Protein AF-A0A969U843-F1 (afdb_monomer_lite)

Foldseek 3Di:
DDDDDDDDDDPDDDPDPDPDDPAQCWAAKDQQCAPQCVVSHRWMWTFGQVQCWIWIWDDDPPDIDTPDIGRNVFGWHYWDQDPNRWIWTWGDDDPIDTDTDGDDPDD

Sequence (107 aa):
MPGRHRSSRRPRSARATTSGAPTVAPAGFIIYSGNLFPYFKGHGFIGGLASQALIRIQFDGTTAREAERYSMGRRIREVEQGPDGAIWVLEDGGGARLLKLTPVPPL

Structure (mmCIF, N/CA/C/O backbone):
data_AF-A0A969U843-F1
#
_entry.id   AF-A0A969U843-F1
#
loop_
_atom_site.group_PDB
_atom_site.id
_atom_site.type_symbol
_atom_site.label_atom_id
_atom_site.label_alt_id
_atom_site.label_comp_id
_atom_site.label_asym_id
_atom_site.label_entity_id
_atom_site.label_seq_id
_atom_site.pdbx_PDB_ins_code
_atom_site.Cartn_x
_atom_site.Cartn_y
_atom_site.Cartn_z
_atom_site.occupancy
_atom_site.B_iso_or_equiv
_atom_site.auth_seq_id
_atom_site.auth_comp_id
_atom_site.auth_asym_id
_atom_site.auth_atom_id
_atom_site.pdbx_PDB_model_num
ATOM 1 N N . MET A 1 1 ? 69.197 -2.796 20.519 1.00 40.41 1 MET A N 1
ATOM 2 C CA . MET A 1 1 ? 68.384 -1.785 19.806 1.00 40.41 1 MET A CA 1
ATOM 3 C C . MET A 1 1 ? 66.906 -2.026 20.115 1.00 40.41 1 MET A C 1
ATOM 5 O O . MET A 1 1 ? 66.397 -3.021 19.619 1.00 40.41 1 MET A O 1
ATOM 9 N N . PRO A 1 2 ? 66.202 -1.217 20.931 1.00 38.38 2 PRO A N 1
ATOM 10 C CA . PRO A 1 2 ? 64.755 -1.356 21.075 1.00 38.38 2 PRO A CA 1
ATOM 11 C C . PRO A 1 2 ? 64.027 -0.405 20.110 1.00 38.38 2 PRO A C 1
ATOM 13 O O . PRO A 1 2 ? 64.244 0.809 20.121 1.00 38.38 2 PRO A O 1
ATOM 16 N N . GLY A 1 3 ? 63.184 -0.972 19.244 1.00 40.72 3 GLY A N 1
ATOM 17 C CA . GLY A 1 3 ? 62.376 -0.245 18.266 1.00 40.72 3 GLY A CA 1
ATOM 18 C C . GLY A 1 3 ? 61.234 0.533 18.925 1.00 40.72 3 GLY A C 1
ATOM 19 O O . GLY A 1 3 ? 60.465 -0.008 19.715 1.00 40.72 3 GLY A O 1
ATOM 20 N N . ARG A 1 4 ? 61.116 1.822 18.595 1.00 50.91 4 ARG A N 1
ATOM 21 C CA . ARG A 1 4 ? 60.009 2.685 19.028 1.00 50.91 4 ARG A CA 1
ATOM 22 C C . ARG A 1 4 ? 58.775 2.414 18.162 1.00 50.91 4 ARG A C 1
ATOM 24 O O . ARG A 1 4 ? 58.766 2.774 16.988 1.00 50.91 4 ARG A O 1
ATOM 31 N N . HIS A 1 5 ? 57.712 1.860 18.742 1.00 49.25 5 HIS A N 1
ATOM 32 C CA . HIS A 1 5 ? 56.392 1.851 18.109 1.00 49.25 5 HIS A CA 1
ATOM 33 C C . HIS A 1 5 ? 55.820 3.279 18.088 1.00 49.25 5 HIS A C 1
ATOM 35 O O . HIS A 1 5 ? 55.468 3.839 19.125 1.00 49.25 5 HIS A O 1
ATOM 41 N N . ARG A 1 6 ? 55.733 3.896 16.903 1.00 53.28 6 ARG A N 1
ATOM 42 C CA . ARG A 1 6 ? 54.970 5.138 16.706 1.00 53.28 6 ARG A CA 1
ATOM 43 C C . ARG A 1 6 ? 53.487 4.788 16.611 1.00 53.28 6 ARG A C 1
ATOM 45 O O . ARG A 1 6 ? 53.049 4.207 15.625 1.00 53.28 6 ARG A O 1
ATOM 52 N N . SER A 1 7 ? 52.718 5.159 17.630 1.00 43.81 7 SER A N 1
ATOM 53 C CA . SER A 1 7 ? 51.256 5.101 17.588 1.00 43.81 7 SER A CA 1
ATOM 54 C C . SER A 1 7 ? 50.732 6.191 16.646 1.00 43.81 7 SER A C 1
ATOM 56 O O . SER A 1 7 ? 50.852 7.383 16.933 1.00 43.81 7 SER A O 1
ATOM 58 N N . SER A 1 8 ? 50.195 5.798 15.488 1.00 41.84 8 SER A N 1
ATOM 59 C CA . SER A 1 8 ? 49.513 6.711 14.571 1.00 41.84 8 SER A CA 1
ATOM 60 C C . SER A 1 8 ? 48.091 6.959 15.077 1.00 41.84 8 SER A C 1
ATOM 62 O O . SER A 1 8 ? 47.212 6.101 14.971 1.00 41.84 8 SER A O 1
ATOM 64 N N . ARG A 1 9 ? 47.847 8.144 15.631 1.00 48.50 9 ARG A N 1
ATOM 65 C CA . ARG A 1 9 ? 46.513 8.582 16.040 1.00 48.50 9 ARG A CA 1
ATOM 66 C C . ARG A 1 9 ? 45.691 8.890 14.782 1.00 48.50 9 ARG A C 1
ATOM 68 O O . ARG A 1 9 ? 45.934 9.893 14.119 1.00 48.50 9 ARG A O 1
ATOM 75 N N . ARG A 1 10 ? 44.746 8.010 14.432 1.00 50.69 10 ARG A N 1
ATOM 76 C CA . ARG A 1 10 ? 43.786 8.248 13.338 1.00 50.69 10 ARG A CA 1
ATOM 77 C C . ARG A 1 10 ? 42.976 9.525 13.626 1.00 50.69 10 ARG A C 1
ATOM 79 O O . ARG A 1 10 ? 42.562 9.712 14.775 1.00 50.69 10 ARG A O 1
ATOM 86 N N . PRO A 1 11 ? 42.730 10.397 12.632 1.00 50.16 11 PRO A N 1
ATOM 87 C CA . PRO A 1 11 ? 41.885 11.563 12.835 1.00 50.16 11 PRO A CA 1
ATOM 88 C C . PRO A 1 11 ? 40.460 11.102 13.153 1.00 50.16 11 PRO A C 1
ATOM 90 O O . PRO A 1 11 ? 39.919 10.199 12.514 1.00 50.16 11 PRO A O 1
ATOM 93 N N . ARG A 1 12 ? 39.875 11.701 14.194 1.00 56.44 12 ARG A N 1
ATOM 94 C CA . ARG A 1 12 ? 38.514 11.416 14.651 1.00 56.44 12 ARG A CA 1
ATOM 95 C C . ARG A 1 12 ? 37.554 11.801 13.525 1.00 56.44 12 ARG A C 1
ATOM 97 O O . ARG A 1 12 ? 37.515 12.969 13.149 1.00 56.44 12 ARG A O 1
ATOM 104 N N . SER A 1 13 ? 36.818 10.832 12.983 1.00 60.28 13 SER A N 1
ATOM 105 C CA . SER A 1 13 ? 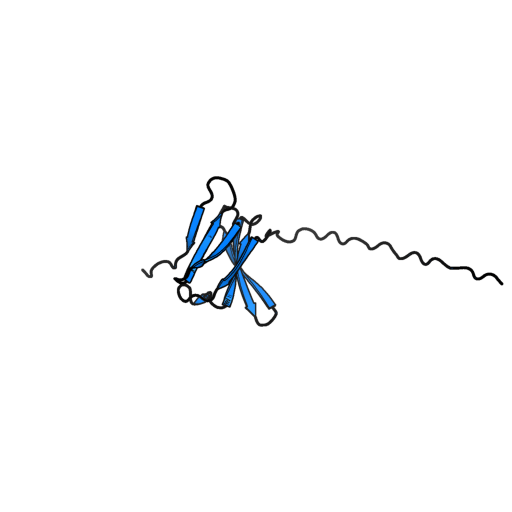35.848 11.057 11.910 1.00 60.28 13 SER A CA 1
ATOM 106 C C . SER A 1 13 ? 34.871 12.163 12.312 1.00 60.28 13 SER A C 1
ATOM 108 O O . SER A 1 13 ? 34.184 12.052 13.330 1.00 60.28 13 SER A O 1
ATOM 110 N N . ALA A 1 14 ? 34.827 13.243 11.533 1.00 58.56 14 ALA A N 1
ATOM 111 C CA . ALA A 1 14 ? 33.778 14.241 11.656 1.00 58.56 14 ALA A CA 1
ATOM 112 C C . ALA A 1 14 ? 32.449 13.559 11.307 1.00 58.56 14 ALA A C 1
ATOM 114 O O . ALA A 1 14 ? 32.279 13.019 10.215 1.00 58.56 14 ALA A O 1
ATOM 115 N N . ARG A 1 15 ? 31.531 13.508 12.274 1.00 49.34 15 ARG A N 1
ATOM 116 C CA . ARG A 1 15 ? 30.204 12.922 12.096 1.00 49.34 15 ARG A CA 1
ATOM 117 C C . ARG A 1 15 ? 29.400 13.895 11.238 1.00 49.34 15 ARG A C 1
ATOM 119 O O . ARG A 1 15 ? 29.121 14.999 11.693 1.00 49.34 15 ARG A O 1
ATOM 126 N N . ALA A 1 16 ? 29.079 13.510 10.006 1.00 58.38 16 ALA A N 1
ATOM 127 C CA . ALA A 1 16 ? 28.188 14.290 9.160 1.00 58.38 16 ALA A CA 1
ATOM 128 C C . ALA A 1 16 ? 26.824 14.413 9.859 1.00 58.38 16 ALA A C 1
ATOM 130 O O . ALA A 1 16 ? 26.145 13.414 10.099 1.00 58.38 16 ALA A O 1
ATOM 131 N N . THR A 1 17 ? 26.449 15.629 10.247 1.00 51.69 17 THR A N 1
ATOM 132 C CA . THR A 1 17 ? 25.113 15.950 10.752 1.00 51.69 17 THR A CA 1
ATOM 133 C C . THR A 1 17 ? 24.213 16.168 9.543 1.00 51.69 17 THR A C 1
ATOM 135 O O . THR A 1 17 ? 24.114 17.273 9.016 1.00 51.69 17 THR A O 1
ATOM 138 N N . THR A 1 18 ? 23.597 15.100 9.045 1.00 53.56 18 THR A N 1
ATOM 139 C CA . THR A 1 18 ? 22.629 15.217 7.953 1.00 53.56 18 THR A CA 1
ATOM 140 C C . THR A 1 18 ? 21.331 15.796 8.513 1.00 53.56 18 THR A C 1
ATOM 142 O O . THR A 1 18 ? 20.641 15.155 9.305 1.00 53.56 18 THR A O 1
ATOM 145 N N . SER A 1 19 ? 21.019 17.031 8.127 1.00 52.97 19 SER A N 1
ATOM 146 C CA . SER A 1 19 ? 19.729 17.669 8.381 1.00 52.97 19 SER A CA 1
ATOM 147 C C . SER A 1 19 ? 18.640 16.938 7.578 1.00 52.97 19 SER A C 1
ATOM 149 O O . SER A 1 19 ? 18.603 17.038 6.357 1.00 52.97 19 SER A O 1
ATOM 151 N N . GLY A 1 20 ? 17.825 16.137 8.275 1.00 51.84 20 GLY A N 1
ATOM 152 C CA . GLY A 1 20 ? 16.464 15.713 7.915 1.00 51.84 20 GLY A CA 1
ATOM 153 C C . GLY A 1 20 ? 16.212 15.134 6.518 1.00 51.84 20 GLY A C 1
ATOM 154 O O . GLY A 1 20 ? 15.625 15.807 5.677 1.00 51.84 20 GLY A O 1
ATOM 155 N N . ALA A 1 21 ? 16.500 13.847 6.300 1.00 59.97 21 ALA A N 1
ATOM 156 C CA . ALA A 1 21 ? 15.763 13.112 5.269 1.00 59.97 21 ALA A CA 1
ATOM 157 C C . ALA A 1 21 ? 14.298 12.941 5.734 1.00 59.97 2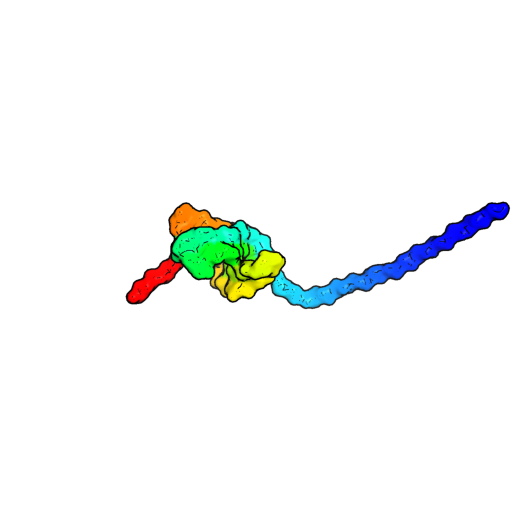1 ALA A C 1
ATOM 159 O O . ALA A 1 21 ? 14.083 12.618 6.912 1.00 59.97 21 ALA A O 1
ATOM 160 N N . PRO A 1 22 ? 13.287 13.138 4.866 1.00 64.38 22 PRO A N 1
ATOM 161 C CA . PRO A 1 22 ? 11.897 12.876 5.226 1.00 64.38 22 PRO A CA 1
ATOM 162 C C . PRO A 1 22 ? 11.772 11.429 5.717 1.00 64.38 22 PRO A C 1
ATOM 164 O O . PRO A 1 22 ? 12.089 10.476 5.006 1.00 64.38 22 PRO A O 1
ATOM 167 N N . THR A 1 23 ? 11.370 11.258 6.975 1.00 77.44 23 THR A N 1
ATOM 168 C CA . THR A 1 23 ? 11.315 9.935 7.601 1.00 77.44 23 THR A CA 1
ATOM 169 C C . THR A 1 23 ? 9.993 9.269 7.252 1.00 77.44 23 THR A C 1
ATOM 171 O O . THR A 1 23 ? 8.937 9.665 7.735 1.00 77.44 23 THR A O 1
ATOM 174 N N . VAL A 1 24 ? 10.051 8.229 6.423 1.00 78.00 24 VAL A N 1
ATOM 175 C CA . VAL A 1 24 ? 8.890 7.377 6.122 1.00 78.00 24 VAL A CA 1
ATOM 176 C C . VAL A 1 24 ? 8.530 6.493 7.324 1.00 78.00 24 VAL A C 1
ATOM 178 O O . VAL A 1 24 ? 7.350 6.316 7.626 1.00 78.00 24 VAL A O 1
ATOM 181 N N . ALA A 1 25 ? 9.553 5.986 8.029 1.00 92.31 25 ALA A N 1
ATOM 182 C CA . ALA A 1 25 ? 9.468 4.836 8.936 1.00 92.31 25 ALA A CA 1
ATOM 183 C C . ALA A 1 25 ? 8.698 3.675 8.265 1.00 92.31 25 ALA A C 1
ATOM 185 O O . ALA A 1 25 ? 7.511 3.489 8.548 1.00 92.31 25 ALA A O 1
ATOM 186 N N . PRO A 1 26 ? 9.343 2.972 7.310 1.00 93.06 26 PRO A N 1
ATOM 187 C CA . PRO A 1 26 ? 8.684 1.962 6.487 1.00 93.06 26 PRO A CA 1
ATOM 188 C C . PRO A 1 26 ? 8.229 0.757 7.320 1.00 93.06 26 PRO A C 1
ATOM 190 O O . PRO A 1 26 ? 8.859 0.413 8.322 1.00 93.06 26 PRO A O 1
ATOM 193 N N . ALA A 1 27 ? 7.141 0.128 6.886 1.00 95.56 27 ALA A N 1
ATOM 194 C CA . ALA A 1 27 ? 6.594 -1.107 7.435 1.00 95.56 27 ALA A CA 1
ATOM 195 C C . ALA A 1 27 ? 6.350 -2.123 6.303 1.00 95.56 27 ALA A C 1
ATOM 197 O O . ALA A 1 27 ? 7.282 -2.362 5.534 1.00 95.56 27 ALA A O 1
ATOM 198 N N . GLY A 1 28 ? 5.155 -2.714 6.193 1.00 97.81 28 GLY A N 1
ATOM 199 C CA . GLY A 1 28 ? 4.837 -3.718 5.174 1.00 97.81 28 GLY A CA 1
ATOM 200 C C . GLY A 1 28 ? 5.182 -3.294 3.747 1.00 97.81 28 GLY A C 1
ATOM 201 O O . GLY A 1 28 ? 5.126 -2.104 3.404 1.00 97.81 28 GLY A O 1
ATOM 202 N N . PHE A 1 29 ? 5.534 -4.277 2.918 1.00 98.50 29 PHE A N 1
ATOM 203 C CA . PHE A 1 29 ? 5.953 -4.073 1.536 1.00 98.50 29 PHE A CA 1
ATOM 204 C C . PHE A 1 29 ? 5.484 -5.194 0.610 1.00 98.50 29 PHE A C 1
ATOM 206 O O . PHE A 1 29 ? 5.675 -6.367 0.916 1.00 98.50 29 PHE A O 1
ATOM 213 N N . ILE A 1 30 ? 4.989 -4.819 -0.572 1.00 98.75 30 ILE A N 1
ATOM 214 C CA . ILE A 1 30 ? 4.697 -5.752 -1.668 1.00 98.75 30 ILE A CA 1
ATOM 215 C C . ILE A 1 30 ? 5.264 -5.258 -2.994 1.00 98.75 30 ILE A C 1
ATOM 217 O O . ILE A 1 30 ? 5.370 -4.053 -3.219 1.00 98.75 30 ILE A O 1
ATOM 221 N N . ILE A 1 31 ? 5.528 -6.194 -3.907 1.00 98.50 31 ILE A N 1
ATOM 222 C CA . ILE A 1 31 ? 5.560 -5.930 -5.349 1.00 98.50 31 ILE A CA 1
ATOM 223 C C . ILE A 1 31 ? 4.201 -6.330 -5.913 1.00 98.50 31 ILE A C 1
ATOM 225 O O . ILE A 1 31 ? 3.793 -7.486 -5.806 1.00 98.50 31 ILE A O 1
ATOM 229 N N . TYR A 1 32 ? 3.494 -5.381 -6.514 1.00 98.62 32 TYR A N 1
ATOM 230 C CA . TYR A 1 32 ? 2.166 -5.635 -7.047 1.00 98.62 32 TYR A CA 1
ATOM 231 C C . TYR A 1 32 ? 2.239 -6.386 -8.383 1.00 98.62 32 TYR A C 1
ATOM 233 O O . TYR A 1 32 ? 2.935 -5.983 -9.316 1.00 98.62 32 TYR A O 1
ATOM 241 N N . SER A 1 33 ? 1.480 -7.471 -8.493 1.00 98.44 33 SER A N 1
ATOM 242 C CA . SER A 1 33 ? 1.407 -8.349 -9.670 1.00 98.44 33 SER A CA 1
ATOM 243 C C . SER A 1 33 ? -0.018 -8.527 -10.210 1.00 98.44 33 SER A C 1
ATOM 245 O O . SER A 1 33 ? -0.210 -9.115 -11.276 1.00 98.44 33 SER A O 1
ATOM 247 N N . GLY A 1 34 ? -1.021 -8.020 -9.488 1.00 97.75 34 GLY A N 1
ATOM 248 C CA . GLY A 1 34 ? -2.435 -8.218 -9.791 1.00 97.75 34 GLY A CA 1
ATOM 249 C C . GLY A 1 34 ? -2.907 -7.542 -11.081 1.00 97.75 34 GLY A C 1
ATOM 250 O O . GLY A 1 34 ? -2.259 -6.662 -11.646 1.00 97.75 34 GLY A O 1
ATOM 251 N N . ASN A 1 35 ? -4.079 -7.964 -11.556 1.00 97.25 35 ASN A N 1
ATOM 252 C CA . ASN A 1 35 ? -4.712 -7.401 -12.753 1.00 97.25 35 ASN A CA 1
ATOM 253 C C . ASN A 1 35 ? -5.714 -6.285 -12.441 1.00 97.25 35 ASN A C 1
ATOM 255 O O . ASN A 1 35 ? -6.100 -5.565 -13.355 1.00 97.25 35 ASN A O 1
ATOM 259 N N . LEU A 1 36 ? -6.141 -6.145 -11.182 1.00 97.25 36 LEU A N 1
ATOM 260 C CA . LEU A 1 36 ? -7.174 -5.181 -10.803 1.00 97.25 36 LEU A CA 1
ATOM 261 C C . LEU A 1 36 ? -6.690 -3.730 -10.951 1.00 97.25 36 LEU A C 1
ATOM 263 O O . LEU A 1 36 ? -7.466 -2.861 -11.331 1.00 97.25 36 LEU A O 1
ATOM 267 N N . PHE A 1 37 ? -5.396 -3.485 -10.727 1.00 96.81 37 PHE A N 1
ATOM 268 C CA . PHE A 1 37 ? -4.731 -2.218 -11.022 1.00 96.81 37 PHE A CA 1
ATOM 269 C C . PHE A 1 37 ? -3.636 -2.417 -12.084 1.00 96.81 37 PHE A C 1
ATOM 271 O O . PHE A 1 37 ? -2.456 -2.510 -11.738 1.00 96.81 37 PHE A O 1
ATOM 278 N N . PRO A 1 38 ? -3.970 -2.473 -13.388 1.00 95.25 38 PRO A N 1
ATOM 279 C CA . PRO A 1 38 ? -2.991 -2.781 -14.434 1.00 95.25 38 PRO A CA 1
ATOM 280 C C . PRO A 1 38 ? -1.766 -1.856 -14.425 1.00 95.25 38 PRO A C 1
ATOM 282 O O . PRO A 1 38 ? -0.640 -2.321 -14.581 1.00 95.25 38 PRO A O 1
ATOM 285 N N . TYR A 1 39 ? -1.972 -0.562 -14.157 1.00 94.94 39 TYR A N 1
ATOM 286 C CA . TYR A 1 39 ? -0.916 0.459 -14.097 1.00 94.94 39 TYR A CA 1
ATOM 287 C C . TYR A 1 39 ? 0.048 0.311 -12.915 1.00 94.94 39 TYR A C 1
ATOM 289 O O . TYR A 1 39 ? 1.057 1.011 -12.854 1.00 94.94 39 TYR A O 1
ATOM 297 N N . PHE A 1 40 ? -0.266 -0.547 -11.945 1.00 97.44 40 PHE A N 1
ATOM 298 C CA . PHE A 1 40 ? 0.568 -0.780 -10.770 1.00 97.44 40 PHE A CA 1
ATOM 299 C C . PHE A 1 40 ? 1.429 -2.034 -10.885 1.00 97.44 40 PHE A C 1
ATOM 301 O O . PHE A 1 40 ? 2.252 -2.277 -10.006 1.00 97.44 40 PHE A O 1
ATOM 308 N N . LYS A 1 41 ? 1.271 -2.836 -11.943 1.00 97.81 41 LYS A N 1
ATOM 309 C CA . LYS A 1 41 ? 2.061 -4.056 -12.117 1.00 97.81 41 LYS A CA 1
ATOM 310 C C . LYS A 1 41 ? 3.558 -3.769 -12.124 1.00 97.81 41 LYS A C 1
ATOM 312 O O . LYS A 1 41 ? 4.031 -2.898 -12.845 1.00 97.81 41 LYS A O 1
ATOM 317 N N . GLY A 1 42 ? 4.291 -4.533 -11.322 1.00 98.06 42 GLY A N 1
ATOM 318 C CA . GLY A 1 42 ? 5.731 -4.387 -11.139 1.00 98.06 42 GLY A CA 1
ATOM 319 C C . GLY A 1 42 ? 6.131 -3.227 -10.227 1.00 98.06 42 GLY A C 1
ATOM 320 O O . GLY A 1 42 ? 7.310 -3.109 -9.916 1.00 98.06 42 GLY A O 1
ATOM 321 N N . HIS A 1 43 ? 5.198 -2.387 -9.765 1.00 98.56 43 HIS A N 1
ATOM 322 C CA . HIS A 1 43 ? 5.487 -1.354 -8.770 1.00 98.56 43 HIS A CA 1
ATOM 323 C C . HIS A 1 43 ? 5.503 -1.938 -7.356 1.00 98.56 43 HIS A C 1
ATOM 325 O O . HIS A 1 43 ? 4.818 -2.915 -7.052 1.00 98.56 43 HIS A O 1
ATOM 331 N N . GLY A 1 44 ? 6.262 -1.294 -6.476 1.00 98.50 44 GLY A N 1
ATOM 332 C CA . GLY A 1 44 ? 6.270 -1.587 -5.051 1.00 98.50 44 GLY A CA 1
ATOM 333 C C . GLY A 1 44 ? 5.252 -0.737 -4.300 1.00 98.50 44 GLY A C 1
ATOM 334 O O . GLY A 1 44 ? 4.975 0.392 -4.703 1.00 98.50 44 GLY A O 1
ATOM 335 N N . PHE A 1 45 ? 4.740 -1.239 -3.183 1.00 98.69 45 PHE A N 1
ATOM 336 C CA . PHE A 1 45 ? 3.954 -0.455 -2.231 1.00 98.69 45 PHE A CA 1
ATOM 337 C C . PHE A 1 45 ? 4.525 -0.617 -0.835 1.00 98.69 45 PHE A C 1
ATOM 339 O O . PHE A 1 45 ? 4.743 -1.743 -0.408 1.00 98.69 45 PHE A O 1
ATOM 346 N N . ILE A 1 46 ? 4.754 0.496 -0.140 1.00 98.44 46 ILE A N 1
ATOM 347 C CA . ILE A 1 46 ? 5.310 0.539 1.217 1.00 98.44 46 ILE A CA 1
ATOM 348 C C . ILE A 1 46 ? 4.306 1.215 2.152 1.00 98.44 46 ILE A C 1
ATOM 350 O O . ILE A 1 46 ? 3.837 2.322 1.868 1.00 98.44 46 ILE A O 1
ATOM 354 N N . GLY A 1 47 ? 4.021 0.583 3.290 1.00 98.25 47 GLY A N 1
ATOM 355 C CA . GLY A 1 47 ? 3.334 1.219 4.412 1.00 98.25 47 GLY A CA 1
ATOM 356 C C . GLY A 1 47 ? 4.260 2.180 5.164 1.00 98.25 47 GLY A C 1
ATOM 357 O O . GLY A 1 47 ? 5.396 1.837 5.481 1.00 98.25 47 GLY A O 1
ATOM 358 N N . GLY A 1 48 ? 3.799 3.398 5.445 1.00 97.88 48 GLY A N 1
ATOM 359 C CA . GLY A 1 48 ? 4.546 4.407 6.196 1.00 97.88 48 GLY A CA 1
ATOM 360 C C . GLY A 1 48 ? 3.941 4.679 7.571 1.00 97.88 48 GLY A C 1
ATOM 361 O O . GLY A 1 48 ? 2.835 5.218 7.681 1.00 97.88 48 GLY A O 1
ATOM 362 N N . LEU A 1 49 ? 4.692 4.373 8.631 1.00 97.31 49 LEU A N 1
ATOM 363 C CA . LEU A 1 49 ? 4.274 4.612 10.012 1.00 97.31 49 LEU A CA 1
ATOM 364 C C . LEU A 1 49 ? 4.431 6.080 10.412 1.00 97.31 49 LEU A C 1
ATOM 366 O O . LEU A 1 49 ? 3.521 6.655 11.001 1.00 97.31 49 LEU A O 1
ATOM 370 N N . ALA A 1 50 ? 5.575 6.699 10.119 1.00 96.12 50 ALA A N 1
ATOM 371 C CA . ALA A 1 50 ? 5.816 8.100 10.466 1.00 96.12 50 ALA A CA 1
ATOM 372 C C . ALA A 1 50 ? 5.154 9.029 9.447 1.00 96.12 50 ALA A C 1
ATOM 374 O O . ALA A 1 50 ? 4.555 10.028 9.829 1.00 96.12 50 ALA A O 1
ATOM 375 N N . SER A 1 51 ? 5.195 8.661 8.163 1.00 96.06 51 SER A N 1
ATOM 376 C CA . SER A 1 51 ? 4.566 9.464 7.115 1.00 96.06 51 SER A CA 1
ATOM 377 C C . SER A 1 51 ? 3.049 9.317 7.023 1.00 96.06 51 SER A C 1
ATOM 379 O O . SER A 1 51 ? 2.445 10.055 6.255 1.00 96.06 51 SER A O 1
ATOM 381 N N . GLN A 1 52 ? 2.448 8.349 7.728 1.00 97.62 52 GLN A N 1
ATOM 382 C CA . GLN A 1 52 ? 1.004 8.073 7.686 1.00 97.62 52 GLN A CA 1
ATOM 383 C C . GLN A 1 52 ? 0.456 7.943 6.254 1.00 97.62 52 GLN A C 1
ATOM 385 O O . GLN A 1 52 ? -0.555 8.544 5.878 1.00 97.62 52 GLN A O 1
ATOM 390 N N . ALA A 1 53 ? 1.187 7.200 5.424 1.00 98.06 53 ALA A N 1
ATOM 391 C CA . ALA A 1 53 ? 0.962 7.153 3.987 1.00 98.06 53 ALA A CA 1
ATOM 392 C C . ALA A 1 53 ? 1.172 5.745 3.436 1.00 98.06 53 ALA A C 1
ATOM 394 O O . ALA A 1 53 ? 1.960 4.974 3.984 1.00 98.06 53 ALA A O 1
ATOM 395 N N . LEU A 1 54 ? 0.511 5.457 2.319 1.00 98.50 54 LEU A N 1
ATOM 396 C CA . LEU A 1 54 ? 0.868 4.363 1.426 1.00 98.50 54 LEU A CA 1
ATOM 397 C C . LEU A 1 54 ? 1.709 4.951 0.287 1.00 98.50 54 LEU A C 1
ATOM 399 O O . LEU A 1 54 ? 1.295 5.916 -0.354 1.00 98.50 54 LEU A O 1
ATOM 403 N N . ILE A 1 55 ? 2.896 4.403 0.047 1.00 98.25 55 ILE A N 1
ATOM 404 C CA . ILE A 1 55 ? 3.847 4.954 -0.925 1.00 98.25 55 ILE A CA 1
ATOM 405 C C . ILE A 1 55 ? 4.026 3.959 -2.062 1.00 98.25 55 ILE A C 1
ATOM 407 O O . ILE A 1 55 ? 4.368 2.804 -1.817 1.00 98.25 55 ILE A O 1
ATOM 411 N N . ARG A 1 56 ? 3.833 4.414 -3.300 1.00 98.38 56 ARG A N 1
ATOM 412 C CA . ARG A 1 56 ? 4.063 3.621 -4.507 1.00 98.38 56 ARG A CA 1
ATOM 413 C C . ARG A 1 56 ? 5.460 3.883 -5.051 1.00 98.38 56 ARG A C 1
ATOM 415 O O . ARG A 1 56 ? 5.835 5.027 -5.304 1.00 98.38 56 ARG A O 1
ATOM 422 N N . ILE A 1 57 ? 6.207 2.812 -5.273 1.00 98.38 57 ILE A N 1
ATOM 423 C CA . ILE A 1 57 ? 7.581 2.819 -5.765 1.00 98.38 57 ILE A CA 1
ATOM 424 C C . ILE A 1 57 ? 7.608 2.303 -7.199 1.00 98.38 57 ILE A C 1
ATOM 426 O O . ILE A 1 57 ? 7.066 1.242 -7.498 1.00 98.38 57 ILE A O 1
ATOM 430 N N . GLN A 1 58 ? 8.256 3.049 -8.086 1.00 98.44 58 GLN A N 1
ATOM 431 C CA . GLN A 1 58 ? 8.577 2.603 -9.437 1.00 98.44 58 GLN A CA 1
ATOM 432 C C . GLN A 1 58 ? 10.008 2.087 -9.485 1.00 98.44 58 GLN A C 1
ATOM 434 O O . GLN A 1 58 ? 10.909 2.724 -8.938 1.00 98.44 58 GLN A O 1
ATOM 439 N N . PHE A 1 59 ? 10.191 0.954 -10.158 1.00 97.56 59 PHE A N 1
ATOM 440 C CA . PHE A 1 59 ? 11.492 0.350 -10.406 1.00 97.56 59 PHE A CA 1
ATOM 441 C C . PHE A 1 59 ? 11.880 0.531 -11.870 1.00 97.56 59 PHE A C 1
ATOM 443 O O . PHE A 1 59 ? 11.037 0.390 -12.756 1.00 97.56 59 PHE A O 1
ATOM 450 N N . ASP A 1 60 ? 13.154 0.820 -12.104 1.00 95.62 60 ASP A N 1
ATOM 451 C CA . ASP A 1 60 ? 13.772 0.838 -13.427 1.00 95.62 60 ASP A CA 1
ATOM 452 C C . ASP A 1 60 ? 15.127 0.127 -13.330 1.00 95.62 60 ASP A C 1
ATOM 454 O O . ASP A 1 60 ? 16.107 0.665 -12.799 1.00 95.62 60 ASP A O 1
ATOM 458 N N . GLY A 1 61 ? 15.134 -1.148 -13.729 1.00 93.12 61 GLY A N 1
ATOM 459 C CA . GLY A 1 61 ? 16.259 -2.060 -13.544 1.00 93.12 61 GLY A CA 1
ATOM 460 C C . GLY A 1 61 ? 16.657 -2.184 -12.073 1.00 93.12 61 GLY A C 1
ATOM 461 O O . GLY A 1 61 ? 15.937 -2.760 -11.261 1.00 93.12 61 GLY A O 1
ATOM 462 N N . THR A 1 62 ? 17.827 -1.645 -11.734 1.00 93.81 62 THR A N 1
ATOM 463 C CA . THR A 1 62 ? 18.390 -1.654 -10.374 1.00 93.81 62 THR A CA 1
ATOM 464 C C . THR A 1 62 ? 18.072 -0.391 -9.571 1.00 93.81 62 THR A C 1
ATOM 466 O O . THR A 1 62 ? 18.534 -0.252 -8.438 1.00 93.81 62 THR A O 1
ATOM 469 N N . THR A 1 63 ? 17.299 0.539 -10.135 1.00 96.50 63 THR A N 1
ATOM 470 C CA . THR A 1 63 ? 16.924 1.793 -9.476 1.00 96.50 63 THR A CA 1
ATOM 471 C C . THR A 1 63 ? 15.475 1.765 -9.002 1.00 96.50 63 THR A C 1
ATOM 473 O O . THR A 1 63 ? 14.628 1.070 -9.565 1.00 96.50 63 THR A O 1
ATOM 476 N N . ALA A 1 64 ? 15.191 2.528 -7.947 1.00 96.31 64 ALA A N 1
ATOM 477 C CA . ALA A 1 64 ? 13.862 2.676 -7.374 1.00 96.31 64 ALA A CA 1
ATOM 478 C C . ALA A 1 64 ? 13.601 4.148 -7.050 1.00 96.31 64 ALA A C 1
ATOM 480 O O . ALA A 1 64 ? 14.483 4.838 -6.535 1.00 96.31 64 ALA A O 1
ATOM 481 N N . ARG A 1 65 ? 12.385 4.626 -7.313 1.00 96.94 65 ARG A N 1
ATOM 482 C CA . ARG A 1 65 ? 11.951 5.973 -6.927 1.00 96.94 65 ARG A CA 1
ATOM 483 C C . ARG A 1 65 ? 10.524 5.981 -6.412 1.00 96.94 65 ARG A C 1
ATOM 485 O O . ARG A 1 65 ? 9.683 5.213 -6.875 1.00 96.94 65 ARG A O 1
ATOM 492 N N . GLU A 1 66 ? 10.243 6.895 -5.491 1.00 97.00 66 GLU A N 1
ATOM 493 C CA . GLU A 1 66 ? 8.868 7.229 -5.133 1.00 97.00 66 GLU A CA 1
ATOM 494 C C . GLU A 1 66 ? 8.152 7.769 -6.375 1.00 97.00 66 GLU A C 1
ATOM 496 O O . GLU A 1 66 ? 8.596 8.726 -7.009 1.00 97.00 66 GLU A O 1
ATOM 501 N N . ALA A 1 67 ? 7.082 7.089 -6.769 1.00 97.62 67 ALA A N 1
ATOM 502 C CA . ALA A 1 67 ? 6.246 7.482 -7.890 1.00 97.62 67 ALA A CA 1
ATOM 503 C C . ALA A 1 67 ? 5.032 8.272 -7.416 1.00 97.62 67 ALA A C 1
ATOM 505 O O . ALA A 1 67 ? 4.603 9.199 -8.095 1.00 97.62 67 ALA A O 1
ATOM 506 N N . GLU A 1 68 ? 4.471 7.883 -6.272 1.00 97.50 68 GLU A N 1
ATOM 507 C CA . GLU A 1 68 ? 3.288 8.516 -5.712 1.00 97.50 68 GLU A CA 1
ATOM 508 C C . GLU A 1 68 ? 3.174 8.241 -4.213 1.00 97.50 68 GLU A C 1
ATOM 510 O O . GLU A 1 68 ? 3.620 7.203 -3.717 1.00 97.50 68 GLU A O 1
ATOM 515 N N . ARG A 1 69 ? 2.536 9.169 -3.501 1.00 97.38 69 ARG A N 1
ATOM 516 C CA . ARG A 1 69 ? 2.275 9.083 -2.068 1.00 97.38 69 ARG A CA 1
ATOM 517 C C . ARG A 1 69 ? 0.808 9.361 -1.797 1.00 97.38 69 ARG A C 1
ATOM 519 O O . ARG A 1 69 ? 0.334 10.473 -2.008 1.00 97.38 69 ARG A O 1
ATOM 526 N N . TYR A 1 70 ? 0.124 8.364 -1.255 1.00 97.19 70 TYR A N 1
ATOM 527 C CA . TYR A 1 70 ? -1.260 8.480 -0.821 1.00 97.19 70 TYR A CA 1
ATOM 528 C C . TYR A 1 70 ? -1.274 8.801 0.672 1.00 97.19 70 TYR A C 1
ATOM 530 O O . TYR A 1 70 ? -0.881 7.972 1.496 1.00 97.19 70 TYR A O 1
ATOM 538 N N . SER A 1 71 ? -1.681 10.021 1.026 1.00 97.38 71 SER A N 1
ATOM 539 C CA . SER A 1 71 ? -1.880 10.394 2.429 1.00 97.38 71 SER A CA 1
ATOM 540 C C . SER A 1 71 ? -3.075 9.628 2.988 1.00 97.38 71 SER A C 1
ATOM 542 O O . SER A 1 71 ? -4.181 9.745 2.466 1.00 97.38 71 SER A O 1
ATOM 544 N N . MET A 1 72 ? -2.851 8.841 4.040 1.00 97.19 72 MET A N 1
ATOM 545 C CA . MET A 1 72 ? -3.887 7.991 4.638 1.00 97.19 72 MET A CA 1
ATOM 546 C C . MET A 1 72 ? -4.441 8.581 5.940 1.00 97.19 72 MET A C 1
ATOM 548 O O . MET A 1 72 ? -5.419 8.073 6.485 1.00 97.19 72 MET A O 1
ATOM 552 N N . GLY A 1 73 ? -3.793 9.622 6.481 1.00 96.75 73 GLY A N 1
ATOM 553 C CA . GLY A 1 73 ? -4.148 10.254 7.760 1.00 96.75 73 GLY A CA 1
ATOM 554 C C . GLY A 1 73 ? -3.958 9.354 8.989 1.00 96.75 73 GLY A C 1
ATOM 555 O O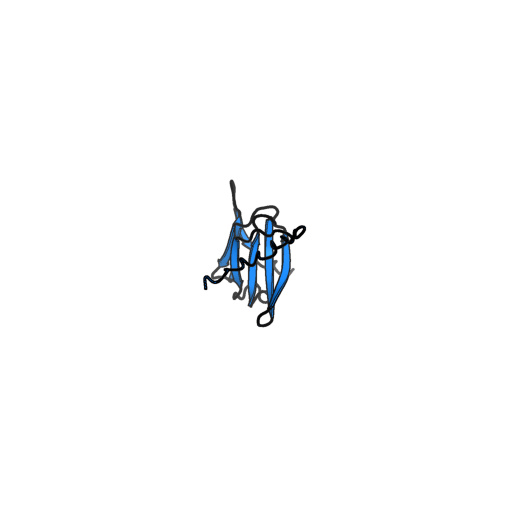 . GLY A 1 73 ? -4.284 9.749 10.106 1.00 96.75 73 GLY A O 1
ATOM 556 N N . ARG A 1 74 ? -3.445 8.135 8.794 1.00 97.69 74 ARG A N 1
ATOM 557 C CA . ARG A 1 74 ? -3.172 7.132 9.823 1.00 97.69 74 ARG A CA 1
ATOM 558 C C . ARG A 1 74 ? -1.908 6.357 9.478 1.00 97.69 74 ARG A C 1
ATOM 560 O O . ARG A 1 74 ? -1.497 6.266 8.323 1.00 97.69 74 ARG A O 1
ATOM 567 N N . ARG A 1 75 ? -1.281 5.810 10.514 1.00 98.25 75 ARG A N 1
ATOM 568 C CA . ARG A 1 75 ? -0.084 4.972 10.413 1.00 98.25 75 ARG A CA 1
ATOM 569 C C . ARG A 1 75 ? -0.430 3.692 9.656 1.00 98.25 75 ARG A C 1
ATOM 571 O O . ARG A 1 75 ? -1.381 3.016 10.042 1.00 98.25 75 ARG A O 1
ATOM 578 N N . ILE A 1 76 ? 0.341 3.356 8.626 1.00 98.62 76 ILE A N 1
ATOM 579 C CA . ILE A 1 76 ? 0.115 2.142 7.834 1.00 98.62 76 ILE A CA 1
ATOM 580 C C . ILE A 1 76 ? 1.119 1.070 8.244 1.00 98.62 76 ILE A C 1
ATOM 582 O O . ILE A 1 76 ? 2.323 1.260 8.072 1.00 98.62 76 ILE A O 1
ATOM 586 N N . ARG A 1 77 ? 0.611 -0.024 8.819 1.00 98.44 77 ARG A N 1
ATOM 587 C CA . ARG A 1 77 ? 1.394 -1.147 9.343 1.00 98.44 77 ARG A CA 1
ATOM 588 C C . ARG A 1 77 ? 1.711 -2.166 8.262 1.00 98.44 77 ARG A C 1
ATOM 590 O O . ARG A 1 77 ? 2.881 -2.440 8.045 1.00 98.44 77 ARG A O 1
ATOM 597 N N . GLU A 1 78 ? 0.691 -2.691 7.595 1.00 98.44 78 GLU A N 1
ATOM 598 C CA . GLU A 1 78 ? 0.868 -3.673 6.524 1.00 98.44 78 GLU A CA 1
ATOM 599 C C . GLU A 1 78 ? 0.193 -3.224 5.235 1.00 98.44 78 GLU A C 1
ATOM 601 O O . GLU A 1 78 ? -0.788 -2.472 5.242 1.00 98.44 78 GLU A O 1
ATOM 606 N N . VAL A 1 79 ? 0.724 -3.737 4.131 1.00 98.75 79 VAL A N 1
ATOM 607 C CA . VAL A 1 79 ? 0.105 -3.710 2.812 1.00 98.75 79 VAL A CA 1
ATOM 608 C C . VAL A 1 79 ? 0.243 -5.100 2.209 1.00 98.75 79 VAL A C 1
ATOM 610 O O . VAL A 1 79 ? 1.319 -5.677 2.273 1.00 98.75 79 VAL A O 1
ATOM 613 N N . GLU A 1 80 ? -0.834 -5.622 1.630 1.00 98.69 80 GLU A N 1
ATOM 614 C CA . GLU A 1 80 ? -0.861 -6.944 1.004 1.00 98.69 80 GLU A CA 1
ATOM 615 C C . GLU A 1 80 ? -1.649 -6.926 -0.305 1.00 98.69 80 GLU A C 1
ATOM 617 O O . GLU A 1 80 ? -2.590 -6.147 -0.477 1.00 98.69 80 GLU A O 1
ATOM 622 N N . GLN A 1 81 ? -1.292 -7.807 -1.238 1.00 98.75 81 GLN A N 1
ATOM 623 C CA . GLN A 1 81 ? -2.102 -8.049 -2.430 1.00 98.75 81 GLN A CA 1
ATOM 624 C C . GLN A 1 81 ? -3.077 -9.199 -2.159 1.00 98.75 81 GLN A C 1
ATOM 626 O O . GLN A 1 81 ? -2.669 -10.320 -1.869 1.00 98.75 81 GLN A O 1
ATOM 631 N N . GLY A 1 82 ? -4.375 -8.939 -2.308 1.00 98.12 82 GLY A N 1
ATOM 632 C CA . GLY A 1 82 ? -5.408 -9.968 -2.238 1.00 98.12 82 GLY A CA 1
ATOM 633 C C . GLY A 1 82 ? -5.417 -10.884 -3.471 1.00 98.12 82 GLY A C 1
ATOM 634 O O . GLY A 1 82 ? -4.906 -10.509 -4.531 1.00 98.12 82 GLY A O 1
ATOM 635 N N . PRO A 1 83 ? -6.053 -12.066 -3.386 1.00 97.56 83 PRO A N 1
ATOM 636 C CA . PRO A 1 83 ? -6.141 -13.005 -4.511 1.00 97.56 83 PRO A CA 1
ATOM 637 C C . PRO A 1 83 ? -6.938 -12.449 -5.704 1.00 97.56 83 PRO A C 1
ATOM 639 O O . PRO A 1 83 ? -6.734 -12.870 -6.837 1.00 97.56 83 PRO A O 1
ATOM 642 N N . ASP A 1 84 ? -7.815 -11.472 -5.464 1.00 97.31 84 ASP A N 1
ATOM 643 C CA . ASP A 1 84 ? -8.569 -10.728 -6.479 1.00 97.31 84 ASP A CA 1
ATOM 644 C C . ASP A 1 84 ? -7.791 -9.532 -7.061 1.00 97.31 84 ASP A C 1
ATOM 646 O O . ASP A 1 84 ? -8.297 -8.800 -7.910 1.00 97.31 84 ASP A O 1
ATOM 650 N N . GLY A 1 85 ? -6.553 -9.314 -6.610 1.00 98.12 85 GLY A N 1
ATOM 651 C CA . GLY A 1 85 ? -5.720 -8.187 -7.007 1.00 98.12 85 GLY A CA 1
ATOM 652 C C . GLY A 1 85 ? -6.052 -6.876 -6.295 1.00 98.12 85 GLY A C 1
ATOM 653 O O . GLY A 1 85 ? -5.442 -5.861 -6.631 1.00 98.12 85 GLY A O 1
ATOM 654 N N . ALA A 1 86 ? -6.971 -6.852 -5.326 1.00 98.44 86 ALA A N 1
ATOM 655 C CA . ALA A 1 86 ? -7.148 -5.679 -4.476 1.00 98.44 86 ALA A CA 1
ATOM 656 C C . ALA A 1 86 ? -5.910 -5.449 -3.602 1.00 98.44 86 ALA A C 1
ATOM 658 O O . ALA A 1 86 ? -5.213 -6.396 -3.232 1.00 98.44 86 ALA A O 1
ATOM 659 N N . ILE A 1 87 ? -5.647 -4.189 -3.256 1.00 98.56 87 ILE A N 1
ATOM 660 C CA . ILE A 1 87 ? -4.601 -3.852 -2.287 1.00 98.56 87 ILE A CA 1
ATOM 661 C C . ILE A 1 87 ? -5.268 -3.739 -0.922 1.00 98.56 87 ILE A C 1
ATOM 663 O O . ILE A 1 87 ? -6.170 -2.927 -0.727 1.00 98.56 87 ILE A O 1
ATOM 667 N N . TRP A 1 88 ? -4.833 -4.566 0.016 1.00 98.69 88 TRP A N 1
ATOM 668 C CA . TRP A 1 88 ? -5.281 -4.548 1.399 1.00 98.69 88 TRP A CA 1
ATOM 669 C C . TRP A 1 88 ? -4.296 -3.761 2.246 1.00 98.69 88 TRP A C 1
ATOM 671 O O . TRP A 1 88 ? -3.088 -3.887 2.074 1.00 98.69 88 TRP A O 1
ATOM 681 N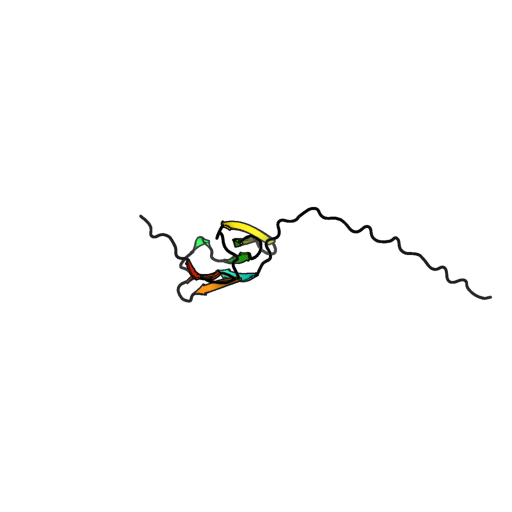 N . VAL A 1 89 ? -4.812 -2.933 3.150 1.00 98.69 89 VAL A N 1
ATOM 682 C CA . VAL A 1 89 ? -4.002 -2.041 3.982 1.00 98.69 89 VAL A CA 1
ATOM 683 C C . VAL A 1 89 ? -4.447 -2.156 5.433 1.00 98.69 89 VAL A C 1
ATOM 685 O O . VAL A 1 89 ? -5.633 -1.996 5.728 1.00 98.69 89 VAL A O 1
ATOM 688 N N . LEU A 1 90 ? -3.498 -2.404 6.336 1.00 98.75 90 LEU A N 1
ATOM 689 C CA . LEU A 1 90 ? -3.738 -2.457 7.777 1.00 98.75 90 LEU A CA 1
ATOM 690 C C . LEU A 1 90 ? -3.212 -1.191 8.452 1.00 98.75 90 L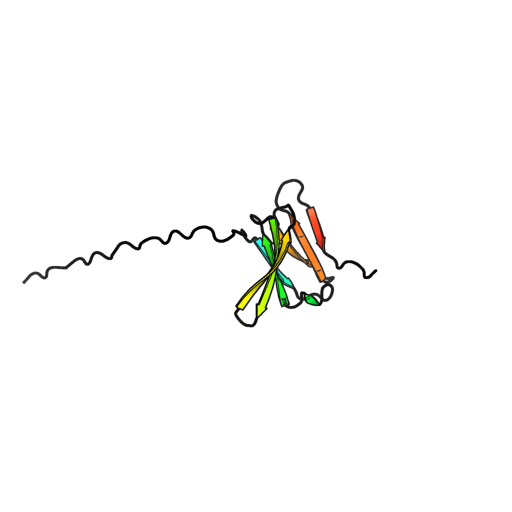EU A C 1
ATOM 692 O O . LEU A 1 90 ? -2.032 -0.850 8.337 1.00 98.75 90 LEU A O 1
ATOM 696 N N . GLU A 1 91 ? -4.080 -0.511 9.193 1.00 98.75 91 GLU A N 1
ATOM 697 C CA . GLU A 1 91 ? -3.688 0.615 10.043 1.00 98.75 91 GLU A CA 1
ATOM 698 C C . GLU A 1 91 ? -3.028 0.140 11.353 1.00 98.75 91 GLU A C 1
ATOM 700 O O . GLU A 1 91 ? -3.308 -0.944 11.855 1.00 98.75 91 GLU A O 1
ATOM 705 N N . ASP A 1 92 ? -2.155 0.964 11.932 1.00 98.25 92 ASP A N 1
ATOM 706 C CA . ASP A 1 92 ? -1.483 0.708 13.216 1.00 98.25 92 ASP A CA 1
ATOM 707 C C . ASP A 1 92 ? -2.198 1.449 14.362 1.00 98.25 92 ASP A C 1
ATOM 709 O O . ASP A 1 92 ? -2.442 2.655 14.262 1.00 98.25 92 ASP A O 1
ATOM 713 N N . GLY A 1 93 ? -2.467 0.761 15.476 1.00 95.69 93 GLY A N 1
ATOM 714 C CA . GLY A 1 93 ? -2.978 1.361 16.717 1.00 95.69 93 GLY A CA 1
ATOM 715 C C . GLY A 1 93 ? -4.420 0.987 17.085 1.00 95.69 93 GLY A C 1
ATOM 716 O O . GLY A 1 93 ? -5.038 0.102 16.499 1.00 95.69 93 GLY A O 1
ATOM 717 N N . GLY A 1 94 ? -4.955 1.651 18.112 1.00 96.44 94 GLY A N 1
ATOM 718 C CA . GLY A 1 94 ? -6.321 1.417 18.588 1.00 96.44 94 GLY A CA 1
ATOM 719 C C . GLY A 1 94 ? -7.371 1.839 17.557 1.00 96.44 94 GLY A C 1
ATOM 720 O O . GLY A 1 94 ? -7.267 2.911 16.963 1.00 96.44 94 GLY A O 1
ATOM 721 N N . GLY A 1 95 ? -8.389 1.000 17.338 1.00 96.81 95 GLY A N 1
ATOM 722 C CA . GLY A 1 95 ? -9.411 1.253 16.313 1.00 96.81 95 GLY A CA 1
ATOM 723 C C . GLY A 1 95 ? -8.864 1.192 14.882 1.00 96.81 95 GLY A C 1
ATOM 724 O O . GLY A 1 95 ? -9.388 1.875 13.992 1.00 96.81 95 GLY A O 1
ATOM 725 N N . ALA A 1 96 ? -7.787 0.426 14.678 1.00 97.69 96 ALA A N 1
ATOM 726 C CA . ALA A 1 96 ? -7.234 0.140 13.366 1.00 97.69 96 ALA A CA 1
ATOM 727 C C . ALA A 1 96 ? -8.287 -0.488 12.452 1.00 97.69 96 ALA A C 1
ATOM 729 O O . ALA A 1 96 ? -9.083 -1.335 12.865 1.00 97.69 96 ALA A O 1
ATOM 730 N N . ARG A 1 97 ? -8.267 -0.065 11.191 1.00 98.56 97 ARG A N 1
ATOM 731 C CA . ARG A 1 97 ? -9.120 -0.606 10.141 1.00 98.56 97 ARG A CA 1
ATOM 732 C C . ARG A 1 97 ? -8.289 -1.471 9.208 1.00 98.56 97 ARG A C 1
ATOM 734 O O . ARG A 1 97 ? -7.133 -1.159 8.922 1.00 98.56 97 ARG A O 1
ATOM 741 N N . LEU A 1 98 ? -8.925 -2.519 8.699 1.00 98.50 98 LEU A N 1
ATOM 742 C CA . LEU A 1 98 ? -8.472 -3.220 7.511 1.00 98.50 98 LEU A CA 1
ATOM 743 C C . LEU A 1 98 ? -9.208 -2.617 6.313 1.00 98.50 98 LEU A C 1
ATOM 745 O O . LEU A 1 98 ? -10.434 -2.681 6.234 1.00 98.50 98 LEU A O 1
ATOM 749 N N . LEU A 1 99 ? -8.462 -1.989 5.413 1.00 98.50 99 LEU A N 1
ATOM 750 C CA . LEU A 1 99 ? -8.997 -1.305 4.243 1.00 98.50 99 LEU A CA 1
ATOM 751 C C . LEU A 1 99 ? -8.763 -2.160 3.000 1.00 98.50 99 LEU A C 1
ATOM 753 O O . LEU A 1 99 ? -7.680 -2.715 2.824 1.00 98.50 99 LEU A O 1
ATOM 757 N N . LYS A 1 100 ? -9.763 -2.219 2.118 1.00 98.19 100 LYS A N 1
ATOM 758 C CA . LYS A 1 100 ? -9.649 -2.813 0.785 1.00 98.19 100 LYS A CA 1
ATOM 759 C C . LYS A 1 100 ? -9.664 -1.696 -0.251 1.00 98.19 100 LYS A C 1
ATOM 761 O O . LYS A 1 100 ? -10.658 -0.986 -0.368 1.00 98.19 100 LYS A O 1
ATOM 766 N N . LEU A 1 101 ? -8.578 -1.545 -0.997 1.00 97.44 101 LEU A N 1
ATOM 767 C CA . LEU A 1 101 ? -8.467 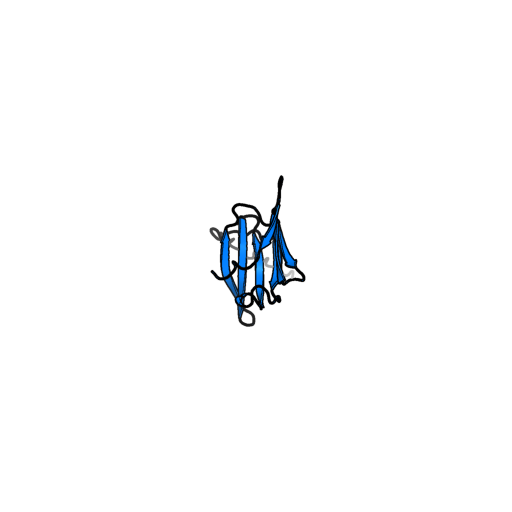-0.576 -2.080 1.00 97.44 101 LEU A CA 1
ATOM 768 C C . LEU A 1 101 ? -8.823 -1.252 -3.402 1.00 97.44 101 LEU A C 1
ATOM 770 O O . LEU A 1 101 ? -8.209 -2.249 -3.795 1.00 97.44 101 LEU A O 1
ATOM 774 N N . THR A 1 102 ? -9.800 -0.680 -4.096 1.00 96.69 102 THR A N 1
ATOM 775 C CA . THR A 1 102 ? -10.241 -1.090 -5.432 1.00 96.69 102 THR A CA 1
ATOM 776 C C . THR A 1 102 ? -10.225 0.114 -6.375 1.00 96.69 102 THR A C 1
ATOM 778 O O . THR A 1 102 ? -10.287 1.253 -5.904 1.00 96.69 102 THR A O 1
ATOM 781 N N . PRO A 1 103 ? -10.152 -0.098 -7.698 1.00 93.44 103 PRO A N 1
ATOM 782 C CA . PRO A 1 103 ? -10.351 0.972 -8.663 1.00 93.44 103 PRO A CA 1
ATOM 783 C C . PRO A 1 103 ? -11.711 1.634 -8.456 1.00 93.44 103 PRO A C 1
ATOM 785 O O . PRO A 1 103 ? -12.686 0.972 -8.089 1.00 93.44 103 PRO A O 1
ATOM 788 N N . VAL A 1 104 ? -11.778 2.936 -8.720 1.00 90.06 104 VAL A N 1
ATOM 789 C CA . VAL A 1 104 ? -13.066 3.614 -8.863 1.00 90.06 104 VAL A CA 1
ATOM 790 C C . VAL A 1 104 ? -13.717 3.066 -10.136 1.00 90.06 104 VAL A C 1
ATOM 792 O O . VAL A 1 104 ? -13.037 3.014 -11.167 1.00 90.06 104 VAL A O 1
ATOM 795 N N . PRO A 1 105 ? -14.985 2.620 -10.091 1.00 82.06 105 PRO A N 1
ATOM 796 C CA . PRO A 1 105 ? -15.694 2.222 -11.297 1.00 82.06 105 PRO A CA 1
ATOM 797 C C . PRO A 1 105 ? -15.651 3.355 -12.333 1.00 82.06 105 PRO A C 1
ATOM 799 O O . PRO A 1 105 ? -15.780 4.520 -11.943 1.00 82.06 105 PRO A O 1
ATOM 802 N N . PRO A 1 106 ? -15.459 3.056 -13.628 1.00 76.75 106 PRO A N 1
ATOM 803 C CA . PRO A 1 106 ? -15.658 4.068 -14.656 1.00 76.75 106 PRO A CA 1
ATOM 804 C C . PRO A 1 106 ? -17.089 4.619 -14.550 1.00 76.75 106 PRO A C 1
ATOM 806 O O . PRO A 1 106 ? -18.018 3.859 -14.265 1.00 76.75 106 PRO A O 1
ATOM 809 N N . LEU A 1 107 ? -17.222 5.939 -14.709 1.00 74.56 107 LEU A N 1
ATOM 810 C CA . LEU A 1 107 ? -18.510 6.640 -14.741 1.00 74.56 107 LEU A CA 1
ATOM 811 C C . LEU A 1 107 ? -19.361 6.196 -15.935 1.00 74.56 107 LEU A C 1
ATOM 813 O O . LEU A 1 107 ? -18.766 5.906 -16.999 1.00 74.56 107 LEU A O 1
#

Secondary structure (DSSP, 8-state):
---------PPPPP-----------EEEEEE---SSSGGGTT-EEEEETTTTEEEEEEEETTEEEEEEEEE-SS-EEEEEE-TTSPEEEEE-STT--EEEE-PPPP-

pLDDT: mean 86.92, std 18.97, range [38.38, 98.75]

Radius of gyration: 22.34 Å; chains: 1; bounding box: 87×31×36 Å